Protein AF-A0A382YSS0-F1 (afdb_monomer_lite)

pLDDT: mean 91.23, std 11.37, range [51.41, 98.56]

Radius of gyration: 29.88 Å; chains: 1; bounding box: 58×19×89 Å

Sequence (105 aa):
MVSNNSDSDDDCYSNFHDCLGECDGSAVVDDCNVCDGGNADKDCAGTCFGSAVEDNCDVCDADASNDCVQDCAGAWGGSAVADNCNVCDSDSSNDCVQDCANEWG

Organism: NCBI:txid408172

Foldseek 3Di:
DPPDPPDPCNVAPVPDAAPVRHHVDDWHQDPLRDTVCPLVQAFPVRDRVDQWHQAPVRDTDNPPVPRFDAALVRDTVDQWHQAPVRDTDNDPVPHWDQDPVRDTD

Structure (mmCIF, N/CA/C/O backbone):
data_AF-A0A382YSS0-F1
#
_entry.id   AF-A0A382YSS0-F1
#
loop_
_atom_site.group_PDB
_atom_site.id
_atom_site.type_symbol
_atom_site.label_atom_id
_atom_site.label_alt_id
_atom_site.label_comp_id
_atom_site.label_asym_id
_atom_site.label_entity_id
_atom_site.label_seq_id
_atom_site.pdbx_PDB_ins_code
_atom_site.Cartn_x
_atom_site.Cartn_y
_atom_site.Cartn_z
_atom_site.occupancy
_atom_site.B_iso_or_equiv
_atom_site.auth_seq_id
_atom_site.auth_comp_id
_atom_site.auth_asym_id
_atom_site.auth_atom_id
_atom_site.pdbx_PDB_model_num
ATOM 1 N N . MET A 1 1 ? 22.570 -4.640 -42.252 1.00 55.66 1 MET A N 1
ATOM 2 C CA . MET A 1 1 ? 23.975 -4.272 -42.018 1.00 55.66 1 MET A CA 1
ATOM 3 C C . MET A 1 1 ? 24.357 -3.199 -43.007 1.00 55.66 1 MET A C 1
ATOM 5 O O . MET A 1 1 ? 24.688 -3.492 -44.155 1.00 55.66 1 MET A O 1
ATOM 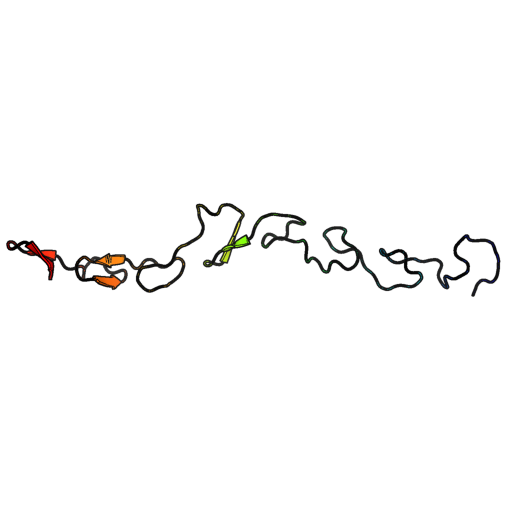9 N N . VAL A 1 2 ? 24.172 -1.950 -42.590 1.00 51.41 2 VAL A N 1
ATOM 10 C CA . VAL A 1 2 ? 24.696 -0.802 -43.321 1.00 51.41 2 VAL A CA 1
ATOM 11 C C . VAL A 1 2 ? 26.189 -0.801 -43.000 1.00 51.41 2 VAL A C 1
ATOM 13 O O . VAL A 1 2 ? 26.598 -0.407 -41.927 1.00 51.41 2 VAL A O 1
ATOM 16 N N . SER A 1 3 ? 27.001 -1.417 -43.862 1.00 56.00 3 SER A N 1
ATOM 17 C CA . SER A 1 3 ? 28.435 -1.603 -43.607 1.00 56.00 3 SER A CA 1
ATOM 18 C C . SER A 1 3 ? 29.227 -0.360 -44.019 1.00 56.00 3 SER A C 1
ATOM 20 O O . SER A 1 3 ? 30.091 -0.424 -44.905 1.00 56.00 3 SER A O 1
ATOM 22 N N . ASN A 1 4 ? 28.893 0.799 -43.471 1.00 57.94 4 ASN A N 1
ATOM 23 C CA . ASN A 1 4 ? 29.707 1.983 -43.668 1.00 57.94 4 ASN A CA 1
ATOM 24 C C . ASN A 1 4 ? 29.856 2.736 -42.355 1.00 57.94 4 ASN A C 1
ATOM 26 O O . ASN A 1 4 ? 28.860 3.074 -41.751 1.00 57.94 4 ASN A O 1
ATOM 30 N N . ASN A 1 5 ? 31.1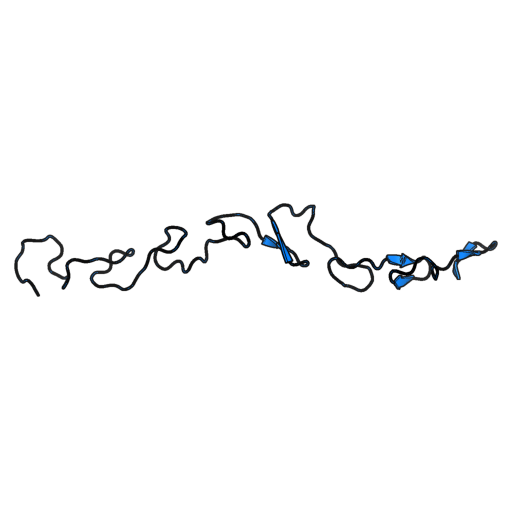08 3.079 -42.032 1.00 58.72 5 ASN A N 1
ATOM 31 C CA . ASN A 1 5 ? 31.549 4.002 -40.977 1.00 58.72 5 ASN A CA 1
ATOM 32 C C . ASN A 1 5 ? 30.963 5.414 -41.199 1.00 58.72 5 ASN A C 1
ATOM 34 O O . ASN A 1 5 ? 31.657 6.373 -41.537 1.00 58.72 5 ASN A O 1
ATOM 38 N N . SER A 1 6 ? 29.647 5.510 -41.201 1.00 61.28 6 SER A N 1
ATOM 39 C CA . SER A 1 6 ? 28.851 6.713 -41.417 1.00 61.28 6 SER A CA 1
ATOM 40 C C . SER A 1 6 ? 27.983 7.000 -40.202 1.00 61.28 6 SER A C 1
ATOM 42 O O . SER A 1 6 ? 27.525 8.135 -40.071 1.00 61.28 6 SER A O 1
ATOM 44 N N . ASP A 1 7 ? 27.830 6.036 -39.293 1.00 61.72 7 ASP A N 1
ATOM 45 C CA . ASP A 1 7 ? 27.406 6.291 -37.928 1.00 61.72 7 ASP A CA 1
ATOM 46 C C . ASP A 1 7 ? 28.419 5.718 -36.917 1.00 61.72 7 ASP A C 1
ATOM 48 O O . ASP A 1 7 ? 29.398 5.063 -37.269 1.00 61.72 7 ASP A O 1
ATOM 52 N N . SER A 1 8 ? 28.259 6.105 -35.655 1.00 65.44 8 SER A N 1
ATOM 53 C CA . SER A 1 8 ? 29.142 5.723 -34.548 1.00 65.44 8 SER A CA 1
ATOM 54 C C . SER A 1 8 ? 28.795 4.366 -33.916 1.00 65.44 8 SER A C 1
ATOM 56 O O . SER A 1 8 ? 29.346 4.036 -32.869 1.00 65.44 8 SER A O 1
ATOM 58 N N . ASP A 1 9 ? 27.862 3.635 -34.513 1.00 68.94 9 ASP A N 1
ATOM 59 C CA . ASP A 1 9 ? 27.096 2.504 -33.993 1.00 68.94 9 ASP A CA 1
ATOM 60 C C . ASP A 1 9 ? 26.865 1.445 -35.106 1.00 68.94 9 ASP A C 1
ATOM 62 O O . ASP A 1 9 ? 25.773 0.925 -35.322 1.00 68.94 9 ASP A O 1
ATOM 66 N N . ASP A 1 10 ? 27.940 1.117 -35.836 1.00 65.75 10 ASP A N 1
ATOM 67 C CA . ASP A 1 10 ? 27.957 0.177 -36.977 1.00 65.75 10 ASP A CA 1
ATOM 68 C C . ASP A 1 10 ? 27.481 -1.260 -36.621 1.00 65.75 10 ASP A C 1
ATOM 70 O O . ASP A 1 10 ? 27.238 -2.076 -37.520 1.00 65.75 10 ASP A O 1
ATOM 74 N N . ASP A 1 11 ? 27.349 -1.587 -35.329 1.00 70.44 11 ASP A N 1
ATOM 75 C CA . ASP A 1 11 ? 26.848 -2.877 -34.836 1.00 70.44 11 ASP A CA 1
ATOM 76 C C . ASP A 1 11 ? 25.313 -2.914 -34.716 1.00 70.44 11 ASP A C 1
ATOM 78 O O . ASP A 1 11 ? 24.753 -3.980 -34.433 1.00 70.44 1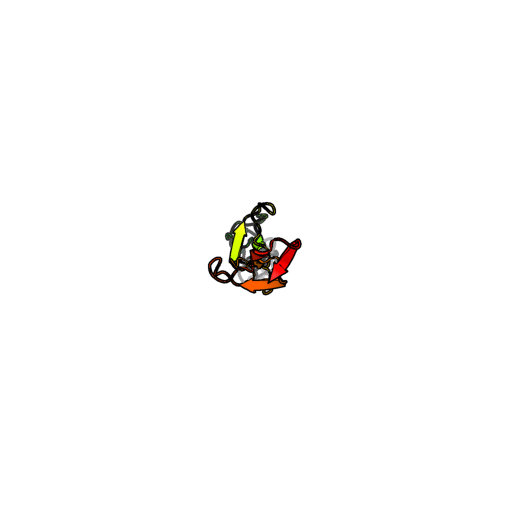1 ASP A O 1
ATOM 82 N N . CYS A 1 12 ? 24.629 -1.795 -34.994 1.00 78.88 12 CYS A N 1
ATOM 83 C CA . CYS A 1 12 ? 23.189 -1.682 -34.853 1.00 78.88 12 CYS A CA 1
ATOM 84 C C . CYS A 1 12 ? 22.406 -1.798 -36.158 1.00 78.88 12 CYS A C 1
ATOM 86 O O . CYS A 1 12 ? 22.645 -1.070 -37.120 1.00 78.88 12 CYS A O 1
ATOM 88 N N . TYR A 1 13 ? 21.447 -2.731 -36.249 1.00 77.81 13 TYR A N 1
ATOM 89 C CA . TYR A 1 13 ? 20.764 -2.968 -37.524 1.00 77.81 13 TYR A CA 1
ATOM 90 C C . TYR A 1 13 ? 19.789 -1.842 -37.872 1.00 77.81 13 TYR A C 1
ATOM 92 O O . TYR A 1 13 ? 19.681 -1.491 -39.054 1.00 77.81 13 TYR A O 1
ATOM 100 N N . SER A 1 14 ? 19.075 -1.295 -36.882 1.00 80.62 14 SER A N 1
ATOM 101 C CA . SER A 1 14 ? 18.128 -0.195 -37.096 1.00 80.62 14 SER A CA 1
ATOM 102 C C . SER A 1 14 ? 18.596 1.166 -36.575 1.00 80.62 14 SER A C 1
ATOM 104 O O . SER A 1 14 ? 17.820 2.120 -36.650 1.00 80.62 14 SER A O 1
ATOM 106 N N . ASN A 1 15 ? 19.819 1.269 -36.041 1.00 77.56 15 ASN A N 1
ATOM 107 C CA . ASN A 1 15 ? 20.361 2.454 -35.351 1.00 77.56 15 ASN A CA 1
ATOM 108 C C . ASN A 1 15 ? 19.471 2.931 -34.188 1.00 77.56 15 ASN A C 1
ATOM 110 O O . ASN A 1 15 ? 19.414 4.122 -33.869 1.00 77.56 15 ASN A O 1
ATOM 114 N N . PHE A 1 16 ? 18.712 2.006 -33.599 1.00 83.75 16 PHE A N 1
ATOM 115 C CA . PHE A 1 16 ? 17.850 2.261 -32.457 1.00 83.75 16 PHE A CA 1
ATOM 116 C C . PHE A 1 16 ? 18.420 1.517 -31.260 1.00 83.75 16 PHE A C 1
ATOM 118 O O . PHE A 1 16 ? 18.573 0.300 -31.299 1.00 83.75 16 PHE A O 1
ATOM 125 N N . HIS A 1 17 ? 18.695 2.260 -30.197 1.00 88.69 17 HIS A N 1
ATOM 126 C CA . HIS A 1 17 ? 18.994 1.685 -28.900 1.00 88.69 17 HIS A CA 1
ATOM 127 C C . HIS A 1 17 ? 17.750 1.738 -28.035 1.00 88.69 17 HIS A C 1
ATOM 129 O O . HIS A 1 17 ? 17.019 2.735 -28.047 1.00 88.69 17 HIS A O 1
ATOM 135 N N . ASP A 1 18 ? 17.544 0.686 -27.260 1.00 93.19 18 ASP A N 1
ATOM 136 C CA . ASP A 1 18 ? 16.579 0.715 -26.179 1.00 93.19 18 ASP A CA 1
ATOM 137 C C . ASP A 1 18 ? 17.054 1.621 -25.027 1.00 93.19 18 ASP A C 1
ATOM 139 O O . ASP A 1 18 ? 18.109 2.264 -25.085 1.00 93.19 18 ASP A O 1
ATOM 143 N N . CYS A 1 19 ? 16.260 1.716 -23.963 1.00 95.88 19 CYS A N 1
ATOM 144 C CA . CYS A 1 19 ? 16.596 2.608 -22.855 1.00 95.88 19 CYS A CA 1
ATOM 145 C C . CYS A 1 19 ? 17.768 2.131 -21.973 1.00 95.88 19 CYS A C 1
ATOM 147 O O . CYS A 1 19 ? 18.230 2.917 -21.142 1.00 95.88 19 CYS A O 1
ATOM 149 N N . LEU A 1 20 ? 18.270 0.900 -22.150 1.00 94.56 20 LEU A N 1
ATOM 150 C CA . LEU A 1 20 ? 19.505 0.410 -21.522 1.00 94.56 20 LEU A CA 1
ATOM 151 C C . LEU A 1 20 ? 20.739 0.712 -22.381 1.00 94.56 20 LEU A C 1
ATOM 153 O O . LEU A 1 20 ? 21.867 0.478 -21.943 1.00 94.56 20 LEU A O 1
ATOM 157 N N . GLY A 1 21 ? 20.544 1.266 -23.580 1.00 90.50 21 GLY A N 1
ATOM 158 C CA . GLY A 1 21 ? 21.615 1.436 -24.549 1.00 90.50 21 GLY A CA 1
ATOM 159 C C . GLY A 1 21 ? 21.969 0.128 -25.251 1.00 90.50 21 GLY A C 1
ATOM 160 O O . GLY A 1 21 ? 23.072 0.024 -25.784 1.00 90.50 21 GLY A O 1
ATOM 161 N N . GLU A 1 22 ? 21.076 -0.867 -25.251 1.00 90.38 22 GLU A N 1
ATOM 162 C CA . GLU A 1 22 ? 21.238 -2.074 -26.056 1.00 90.38 22 GLU A CA 1
ATOM 163 C C . GLU A 1 22 ? 20.654 -1.825 -27.448 1.00 90.38 22 GLU A C 1
ATOM 165 O O . GLU A 1 22 ? 19.488 -1.450 -27.610 1.00 90.38 22 GLU A O 1
ATOM 170 N N . CYS A 1 23 ? 21.483 -1.995 -28.476 1.00 89.38 23 CYS A N 1
ATOM 171 C CA . CYS A 1 23 ? 21.012 -1.870 -29.846 1.00 89.38 23 CYS A CA 1
ATOM 172 C C . CYS A 1 23 ? 19.950 -2.936 -30.156 1.00 89.38 23 CYS A C 1
ATOM 174 O O . CYS A 1 23 ? 20.134 -4.112 -29.837 1.00 89.38 23 CYS A 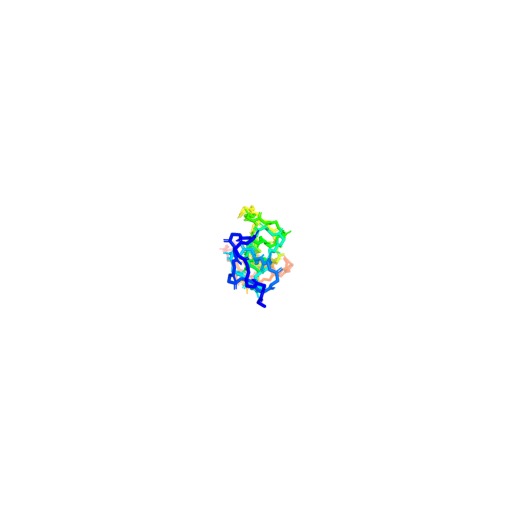O 1
ATOM 176 N N . ASP A 1 24 ? 18.874 -2.516 -30.834 1.00 85.56 24 ASP A N 1
ATOM 177 C CA . ASP A 1 24 ? 17.744 -3.362 -31.227 1.00 85.56 24 ASP A CA 1
ATOM 178 C C . ASP A 1 24 ? 17.147 -4.125 -30.022 1.00 85.56 24 ASP A C 1
ATOM 180 O O . ASP A 1 24 ? 16.475 -5.150 -30.183 1.00 85.56 24 ASP A O 1
ATOM 184 N N . GLY A 1 25 ? 17.405 -3.629 -28.807 1.00 90.25 25 GLY A N 1
ATOM 185 C CA . GLY A 1 25 ? 16.920 -4.187 -27.560 1.00 90.25 25 GLY A CA 1
ATOM 186 C C . GLY A 1 25 ? 15.433 -3.913 -27.354 1.00 90.25 25 GLY A C 1
ATOM 187 O O . GLY A 1 25 ? 14.796 -3.133 -28.071 1.00 90.25 25 GLY A O 1
ATOM 188 N N . SER A 1 26 ? 14.847 -4.608 -26.384 1.00 93.75 26 SER A N 1
ATOM 189 C CA . SER A 1 26 ? 13.417 -4.508 -26.084 1.00 93.75 26 SER A CA 1
ATOM 190 C C . SER A 1 26 ? 13.114 -3.693 -24.835 1.00 93.75 26 SER A C 1
ATOM 192 O O . SER A 1 26 ? 11.942 -3.636 -24.457 1.00 93.75 26 SER A O 1
ATOM 194 N N . ALA A 1 27 ? 14.127 -3.112 -24.182 1.00 97.19 27 ALA A N 1
ATOM 195 C CA . ALA A 1 27 ? 13.917 -2.435 -22.917 1.00 97.19 27 ALA A CA 1
ATOM 196 C C . ALA A 1 27 ? 13.043 -1.189 -23.090 1.00 97.19 27 ALA A C 1
ATOM 198 O O . ALA A 1 27 ? 13.250 -0.368 -23.992 1.00 97.19 27 ALA A O 1
ATOM 199 N N . VAL A 1 28 ? 12.050 -1.033 -22.218 1.00 96.75 28 VAL A N 1
ATOM 200 C CA . VAL A 1 28 ? 11.101 0.086 -22.289 1.00 96.75 28 VAL A CA 1
ATOM 201 C C . VAL A 1 28 ? 11.134 0.924 -21.026 1.00 96.75 28 VAL A C 1
ATOM 203 O O . VAL A 1 28 ? 11.238 0.417 -19.914 1.00 96.75 28 VAL A O 1
ATOM 206 N N . VAL A 1 29 ? 11.029 2.237 -21.212 1.00 97.69 29 VAL A N 1
ATOM 207 C CA . VAL A 1 29 ? 10.855 3.178 -20.108 1.00 97.69 29 VAL A CA 1
ATOM 208 C C . VAL A 1 29 ? 9.437 3.021 -19.565 1.00 97.69 29 VAL A C 1
ATOM 210 O O . VAL A 1 29 ? 8.476 3.099 -20.333 1.00 97.69 29 VAL A O 1
ATOM 213 N N . ASP A 1 30 ? 9.312 2.788 -18.261 1.00 98.00 30 ASP A N 1
ATOM 214 C CA . ASP A 1 30 ? 8.024 2.717 -17.575 1.00 98.00 30 ASP A CA 1
ATOM 215 C C . ASP A 1 30 ? 7.482 4.107 -17.184 1.00 98.00 30 ASP A C 1
ATOM 217 O O . ASP A 1 30 ? 8.065 5.146 -17.509 1.00 98.00 30 ASP A O 1
ATOM 221 N N . ASP A 1 31 ? 6.355 4.153 -16.467 1.00 98.31 31 ASP A N 1
ATOM 222 C CA . ASP A 1 31 ? 5.719 5.427 -16.102 1.00 98.31 31 ASP A CA 1
ATOM 223 C C . ASP A 1 31 ? 6.546 6.236 -15.083 1.00 98.31 31 ASP A C 1
ATOM 225 O O . ASP A 1 31 ? 6.311 7.433 -14.901 1.00 98.31 31 ASP A O 1
ATOM 229 N N . CYS A 1 32 ? 7.519 5.597 -14.427 1.00 98.19 32 CYS A N 1
ATOM 230 C CA . CYS A 1 32 ? 8.445 6.203 -13.475 1.00 98.19 32 CYS A CA 1
ATOM 231 C C . CYS A 1 32 ? 9.762 6.637 -14.114 1.00 98.19 32 CYS A C 1
ATOM 233 O O . CYS A 1 32 ? 10.680 7.071 -13.415 1.00 98.19 32 CYS A O 1
ATOM 235 N N . ASN A 1 33 ? 9.831 6.605 -15.445 1.00 97.94 33 ASN A N 1
ATOM 236 C CA . ASN A 1 33 ? 11.034 6.866 -16.221 1.00 97.94 33 ASN A CA 1
ATOM 237 C C . ASN A 1 33 ? 12.174 5.882 -15.915 1.00 97.94 33 ASN A C 1
ATOM 239 O O . ASN A 1 33 ? 13.346 6.220 -16.100 1.00 97.94 33 ASN A O 1
ATOM 243 N N . VAL A 1 34 ? 11.840 4.673 -15.459 1.00 98.12 34 VAL A N 1
ATOM 244 C CA . VAL A 1 34 ? 12.803 3.609 -15.187 1.00 98.12 34 VAL A CA 1
ATOM 245 C C . VAL A 1 34 ? 12.779 2.623 -16.343 1.00 98.12 34 VAL A C 1
ATOM 247 O O . VAL A 1 34 ? 11.736 2.112 -16.748 1.00 98.12 34 VAL A O 1
ATOM 250 N N . CYS A 1 35 ? 13.954 2.383 -16.912 1.00 98.19 35 CYS A N 1
ATOM 251 C CA . CYS A 1 35 ? 14.111 1.426 -17.991 1.00 98.19 35 CYS A CA 1
ATOM 252 C C . CYS A 1 35 ? 13.955 -0.006 -17.465 1.00 98.19 35 CYS A C 1
ATOM 254 O O . CYS A 1 35 ? 14.632 -0.370 -16.505 1.00 98.19 35 CYS A O 1
ATOM 256 N N . ASP A 1 36 ? 13.052 -0.786 -18.067 1.00 97.06 36 ASP A N 1
ATOM 257 C CA . ASP A 1 36 ? 12.663 -2.133 -17.623 1.00 97.06 36 ASP A CA 1
ATOM 258 C C . ASP A 1 36 ? 12.253 -2.216 -16.139 1.00 97.06 36 ASP A C 1
ATOM 260 O O . ASP A 1 36 ? 12.308 -3.275 -15.513 1.00 97.06 36 ASP A O 1
ATOM 264 N N . GLY A 1 37 ? 11.784 -1.097 -15.573 1.00 97.06 37 GLY A N 1
ATOM 265 C CA . GLY A 1 37 ? 11.357 -1.007 -14.173 1.00 97.06 37 GLY A CA 1
ATOM 266 C C . GLY A 1 37 ? 10.005 -1.662 -13.892 1.00 97.06 37 GLY A C 1
ATOM 267 O O . GLY A 1 37 ? 9.710 -2.035 -12.758 1.00 97.06 37 GLY A O 1
ATOM 268 N N . GLY A 1 38 ? 9.166 -1.844 -14.917 1.00 97.31 38 GLY A N 1
ATOM 269 C CA . GLY A 1 38 ? 7.871 -2.511 -14.776 1.00 97.31 38 GLY A CA 1
ATOM 270 C C . GLY A 1 38 ? 6.920 -1.830 -13.783 1.00 97.31 38 GLY A C 1
ATOM 271 O O . GLY A 1 38 ? 6.075 -2.513 -13.205 1.00 97.31 38 GLY A O 1
ATOM 272 N N . ASN A 1 39 ? 7.044 -0.513 -13.577 1.00 97.38 39 ASN A N 1
ATOM 273 C CA . ASN A 1 39 ? 6.323 0.267 -12.568 1.00 97.38 39 ASN A CA 1
ATOM 274 C C . ASN A 1 39 ? 6.577 -0.191 -11.116 1.00 97.38 39 ASN A C 1
ATOM 276 O O . ASN A 1 39 ? 5.773 0.123 -10.237 1.00 97.38 39 ASN A O 1
ATOM 280 N N . ALA A 1 40 ? 7.673 -0.909 -10.844 1.00 97.44 40 ALA A N 1
ATOM 281 C CA . ALA A 1 40 ? 8.016 -1.380 -9.499 1.00 97.44 40 ALA A CA 1
ATOM 282 C C . ALA A 1 40 ? 8.283 -0.235 -8.506 1.00 97.44 40 ALA A C 1
ATOM 284 O O . ALA A 1 40 ? 8.146 -0.424 -7.301 1.00 97.44 40 ALA A O 1
ATOM 285 N N . ASP A 1 41 ? 8.633 0.949 -9.011 1.00 98.19 41 ASP A N 1
ATOM 286 C CA . ASP A 1 41 ? 8.877 2.146 -8.208 1.00 98.19 41 ASP A CA 1
ATOM 287 C C . ASP A 1 41 ? 7.599 2.917 -7.847 1.00 98.19 41 ASP A C 1
ATOM 289 O O . ASP A 1 41 ? 7.681 3.955 -7.191 1.00 98.19 41 ASP A O 1
ATOM 293 N N . LYS A 1 42 ? 6.410 2.466 -8.265 1.00 98.50 42 LYS A N 1
ATOM 294 C CA . LYS A 1 42 ? 5.153 3.082 -7.825 1.00 98.50 42 LYS A CA 1
ATOM 295 C C . LYS A 1 42 ? 4.794 2.630 -6.417 1.00 98.50 42 LYS A C 1
ATOM 297 O O . LYS A 1 42 ? 4.805 1.440 -6.117 1.00 98.50 42 LYS A O 1
ATOM 302 N N . ASP A 1 43 ? 4.400 3.588 -5.590 1.00 98.38 43 ASP A N 1
ATOM 303 C CA . ASP A 1 43 ? 3.730 3.304 -4.328 1.00 98.38 43 ASP A CA 1
ATOM 304 C C . ASP A 1 43 ? 2.282 2.825 -4.557 1.00 98.38 43 ASP A C 1
ATOM 306 O O . ASP A 1 43 ? 1.788 2.802 -5.692 1.00 98.38 43 ASP A O 1
ATOM 310 N N . CYS A 1 44 ? 1.573 2.439 -3.491 1.00 98.00 44 CYS A N 1
ATOM 311 C CA . CYS A 1 44 ? 0.194 1.950 -3.620 1.00 98.00 44 CYS A CA 1
ATOM 312 C C . CYS A 1 44 ? -0.776 3.011 -4.191 1.00 98.00 44 CYS A C 1
ATOM 314 O O . CYS A 1 44 ? -1.842 2.664 -4.700 1.00 98.00 44 CYS A O 1
ATOM 316 N N . ALA A 1 45 ? -0.410 4.302 -4.153 1.00 97.69 45 ALA A N 1
ATOM 317 C CA . ALA A 1 45 ? -1.200 5.410 -4.687 1.00 97.69 45 ALA A CA 1
ATOM 318 C C . ALA A 1 45 ? -0.875 5.673 -6.168 1.00 97.69 45 ALA A C 1
ATOM 320 O O . ALA A 1 45 ? -1.435 6.583 -6.786 1.00 97.69 45 ALA A O 1
ATOM 321 N N . GLY A 1 46 ? 0.033 4.886 -6.754 1.00 97.75 46 GLY A N 1
ATOM 322 C CA . GLY A 1 46 ? 0.506 5.031 -8.125 1.00 97.75 46 GLY A CA 1
ATOM 323 C C . GLY A 1 46 ? 1.549 6.134 -8.303 1.00 97.75 46 GLY A C 1
ATOM 324 O O . GLY A 1 46 ? 1.872 6.477 -9.443 1.00 97.75 46 GLY A O 1
ATOM 325 N N . THR A 1 47 ? 2.076 6.694 -7.212 1.00 98.31 47 THR A N 1
ATOM 326 C CA . THR A 1 47 ? 3.105 7.734 -7.246 1.00 98.31 47 THR A CA 1
ATOM 327 C C . THR A 1 47 ? 4.478 7.091 -7.365 1.00 98.31 47 THR A C 1
ATOM 329 O O . THR A 1 47 ? 4.904 6.323 -6.506 1.00 98.31 47 THR A O 1
ATOM 332 N N . CYS A 1 48 ? 5.196 7.427 -8.433 1.00 98.56 48 CYS A N 1
ATOM 333 C CA . CYS A 1 48 ? 6.574 6.993 -8.624 1.00 98.56 48 CYS A CA 1
ATOM 334 C C . CYS A 1 48 ? 7.483 7.512 -7.510 1.00 98.56 48 CYS A C 1
ATOM 336 O O . CYS A 1 48 ? 7.485 8.711 -7.218 1.00 98.56 48 CYS A O 1
ATOM 338 N N . PHE A 1 49 ? 8.264 6.609 -6.921 1.00 97.56 49 PHE A N 1
ATOM 339 C CA . PHE A 1 49 ? 9.126 6.841 -5.763 1.00 97.56 49 PHE A CA 1
ATOM 340 C C . PHE A 1 49 ? 8.379 7.449 -4.565 1.00 97.56 49 PHE A C 1
ATOM 342 O O . PHE A 1 49 ? 8.965 8.181 -3.763 1.00 97.56 49 PHE A O 1
ATOM 349 N N . GLY A 1 50 ? 7.072 7.195 -4.475 1.00 98.00 50 GLY A N 1
ATOM 350 C CA . GLY A 1 50 ? 6.247 7.614 -3.356 1.00 98.00 50 GLY A CA 1
ATOM 351 C C . GLY A 1 50 ? 6.487 6.759 -2.112 1.00 98.00 50 GLY A C 1
ATOM 352 O O . GLY A 1 50 ? 7.188 5.747 -2.145 1.00 98.00 50 GLY A O 1
ATOM 353 N N . SER A 1 51 ? 5.933 7.202 -0.987 1.00 98.06 51 SER A N 1
ATOM 354 C CA . SER A 1 51 ? 6.091 6.535 0.309 1.00 98.06 51 SER A CA 1
ATOM 355 C C . SER A 1 51 ? 4.807 5.891 0.819 1.00 98.06 51 SER A C 1
ATOM 357 O O . SER A 1 51 ? 4.809 5.421 1.954 1.00 98.06 51 SER A O 1
ATOM 359 N N . ALA A 1 52 ? 3.714 5.929 0.049 1.00 98.44 52 ALA A N 1
ATOM 360 C CA . ALA A 1 52 ? 2.456 5.352 0.494 1.00 98.44 52 ALA A CA 1
ATOM 361 C C . ALA A 1 52 ? 2.548 3.821 0.548 1.00 98.44 52 ALA A C 1
ATOM 363 O O . ALA A 1 52 ? 3.067 3.175 -0.367 1.00 98.44 52 ALA A O 1
ATOM 364 N N . VAL A 1 53 ? 2.031 3.234 1.618 1.00 97.75 53 VAL A N 1
ATOM 365 C CA . VAL A 1 53 ? 1.949 1.786 1.802 1.00 97.75 53 VAL A CA 1
ATOM 366 C C . VAL A 1 53 ? 0.503 1.446 2.131 1.00 97.75 53 VAL A C 1
ATOM 368 O O . VAL A 1 53 ? -0.173 2.197 2.822 1.00 97.75 53 VAL A O 1
ATOM 371 N N . GLU A 1 54 ? 0.016 0.343 1.574 1.00 97.75 54 GLU A N 1
ATOM 372 C CA . GLU A 1 54 ? -1.316 -0.166 1.886 1.00 97.75 54 GLU A CA 1
ATOM 373 C C . GLU A 1 54 ? -1.297 -0.773 3.295 1.00 97.75 54 GLU A C 1
ATOM 375 O O . GLU A 1 54 ? -0.477 -1.654 3.581 1.00 97.75 54 GLU A O 1
ATOM 380 N N . ASP A 1 55 ? -2.150 -0.264 4.184 1.00 97.44 55 ASP A N 1
ATOM 381 C CA . ASP A 1 55 ? -2.326 -0.798 5.532 1.00 97.44 55 ASP A CA 1
ATOM 382 C C . ASP A 1 55 ? -3.182 -2.084 5.528 1.00 97.44 55 ASP A C 1
ATOM 384 O O . ASP A 1 55 ? -3.636 -2.567 4.490 1.00 97.44 55 ASP A O 1
ATOM 388 N N . ASN A 1 56 ? -3.418 -2.682 6.702 1.00 97.75 56 ASN A N 1
ATOM 389 C CA . ASN A 1 56 ? -4.215 -3.917 6.794 1.00 97.75 56 ASN A CA 1
ATOM 390 C C . ASN A 1 56 ? -5.729 -3.710 6.575 1.00 97.75 56 ASN A C 1
ATOM 392 O O . ASN A 1 56 ? -6.497 -4.668 6.709 1.00 97.75 56 ASN A O 1
ATOM 396 N N . CYS A 1 57 ? -6.158 -2.483 6.285 1.00 96.88 57 CYS A N 1
ATOM 397 C CA . CYS A 1 57 ? -7.527 -2.101 5.958 1.00 96.88 57 CYS A CA 1
ATOM 398 C C . CYS A 1 57 ? -7.648 -1.524 4.545 1.00 96.88 57 CYS A C 1
ATOM 400 O O . CYS A 1 57 ? -8.625 -0.829 4.250 1.00 96.88 57 CYS A O 1
ATOM 402 N N . ASP A 1 58 ? -6.682 -1.843 3.682 1.00 96.44 58 ASP A N 1
ATOM 403 C CA . ASP A 1 58 ? -6.630 -1.447 2.277 1.00 96.44 58 ASP A CA 1
ATOM 404 C C . ASP A 1 58 ? -6.584 0.087 2.088 1.00 96.44 58 ASP A C 1
ATOM 406 O O . ASP A 1 58 ? -6.960 0.625 1.037 1.00 96.44 58 ASP A O 1
ATOM 410 N N . VAL A 1 59 ? -6.140 0.827 3.113 1.00 97.38 59 VAL A N 1
ATOM 411 C CA . VAL A 1 59 ? -5.903 2.268 3.026 1.00 97.38 59 VAL A CA 1
ATOM 412 C C . VAL A 1 59 ? -4.475 2.488 2.568 1.00 97.38 59 VAL A C 1
ATOM 414 O O . VAL A 1 59 ? -3.513 2.091 3.215 1.00 97.38 59 VAL A O 1
ATOM 417 N N . CYS A 1 60 ? -4.345 3.138 1.420 1.00 98.12 60 CYS A N 1
ATOM 418 C CA . CYS A 1 60 ? -3.060 3.498 0.861 1.00 98.12 60 CYS A CA 1
ATOM 419 C C . CYS A 1 60 ? -2.698 4.945 1.206 1.00 98.12 60 CYS A C 1
ATOM 421 O O . CYS A 1 60 ? -3.147 5.883 0.534 1.00 98.12 60 CYS A O 1
ATOM 423 N N . ASP A 1 61 ? -1.849 5.131 2.212 1.00 98.00 61 ASP A N 1
ATOM 424 C CA . ASP A 1 61 ? -1.231 6.419 2.509 1.00 98.00 61 ASP A CA 1
ATOM 425 C C . ASP A 1 61 ? 0.122 6.252 3.233 1.00 98.00 61 ASP A C 1
ATOM 427 O O . ASP A 1 61 ? 0.709 5.174 3.238 1.00 98.00 61 ASP A O 1
ATOM 431 N N . ALA A 1 62 ? 0.705 7.351 3.714 1.00 98.06 62 ALA A N 1
ATOM 432 C CA . ALA A 1 62 ? 2.014 7.357 4.376 1.00 98.06 62 ALA A CA 1
ATOM 433 C C . ALA A 1 62 ? 1.930 7.697 5.879 1.00 98.06 62 ALA A C 1
ATOM 435 O O . ALA A 1 62 ? 2.965 7.872 6.531 1.00 98.06 62 ALA A O 1
ATOM 436 N N . ASP A 1 63 ? 0.724 7.869 6.418 1.00 97.69 63 ASP A N 1
ATOM 437 C CA . ASP A 1 63 ? 0.455 8.268 7.793 1.00 97.69 63 ASP A CA 1
ATOM 438 C C . ASP A 1 63 ? 0.197 7.049 8.682 1.00 97.69 63 ASP A C 1
ATOM 440 O O . ASP A 1 63 ? -0.926 6.762 9.067 1.00 97.69 63 ASP A O 1
ATOM 444 N N . ALA A 1 64 ? 1.276 6.425 9.155 1.00 96.25 64 ALA A N 1
ATOM 445 C CA . ALA A 1 64 ? 1.197 5.281 10.068 1.00 96.25 64 ALA A CA 1
ATOM 446 C C . ALA A 1 64 ? 0.430 5.540 11.390 1.00 96.25 64 ALA A C 1
ATOM 448 O O . ALA A 1 64 ? 0.268 4.632 12.206 1.00 96.25 64 ALA A O 1
ATOM 449 N N . SER A 1 65 ? 0.020 6.784 11.678 1.00 96.75 65 SER A N 1
ATOM 450 C CA . SER A 1 65 ? -0.824 7.096 12.834 1.00 96.75 65 SER A CA 1
ATOM 451 C C . SER A 1 65 ? -2.312 6.819 12.604 1.00 96.75 65 SER A C 1
ATOM 453 O O . SER A 1 65 ? -3.057 6.758 13.588 1.00 96.75 65 SER A O 1
ATOM 455 N N . ASN A 1 66 ? -2.739 6.656 11.348 1.00 95.31 66 ASN A N 1
ATOM 456 C CA . ASN A 1 66 ? -4.107 6.296 10.986 1.00 95.31 66 ASN A CA 1
ATOM 457 C C . ASN A 1 66 ? -4.265 4.811 10.602 1.00 95.31 66 ASN A C 1
ATOM 459 O O . ASN A 1 66 ? -5.412 4.377 10.475 1.00 95.31 66 ASN A O 1
ATOM 463 N N . ASP A 1 67 ? -3.153 4.066 10.491 1.00 97.38 67 ASP A N 1
ATOM 464 C CA . ASP A 1 67 ? -3.141 2.630 10.216 1.00 97.38 67 ASP A CA 1
ATOM 465 C C . ASP A 1 67 ? -4.131 1.912 11.126 1.00 97.38 67 ASP A C 1
ATOM 467 O O . ASP A 1 67 ? -4.101 2.029 12.364 1.00 97.38 67 ASP A O 1
ATOM 471 N N . CYS A 1 68 ? -5.021 1.141 10.515 1.00 96.62 68 CYS A N 1
ATOM 472 C CA . CYS A 1 68 ? -6.006 0.427 11.293 1.00 96.62 68 CYS A CA 1
ATOM 473 C C . CYS A 1 68 ? -5.354 -0.647 12.179 1.00 96.62 68 CYS A C 1
ATOM 475 O O . CYS A 1 68 ? -4.328 -1.248 11.856 1.00 96.62 68 CYS A O 1
ATOM 477 N N . VAL A 1 69 ? -5.994 -0.933 13.311 1.00 97.06 69 VAL A N 1
ATOM 478 C CA . VAL A 1 69 ? -5.571 -1.984 14.244 1.00 97.06 69 VAL A CA 1
ATOM 479 C C . VAL A 1 69 ? -6.586 -3.117 14.275 1.00 97.06 69 VAL A C 1
ATOM 481 O O . VAL A 1 69 ? -7.719 -2.971 13.812 1.00 97.06 69 VAL A O 1
ATOM 484 N N . GLN A 1 70 ? -6.177 -4.260 14.818 1.00 97.81 70 GLN A N 1
ATOM 485 C CA . GLN A 1 70 ? -7.101 -5.353 15.088 1.00 97.81 70 GLN A CA 1
ATOM 486 C C . GLN A 1 70 ? -8.036 -4.994 16.245 1.00 97.81 70 GLN A C 1
ATOM 488 O O . GLN A 1 70 ? -7.599 -4.467 17.271 1.00 97.81 70 GLN A O 1
ATOM 493 N N . ASP A 1 71 ? -9.311 -5.327 16.088 1.00 97.44 71 ASP A N 1
ATOM 494 C CA . ASP A 1 71 ? -10.278 -5.332 17.177 1.00 97.44 71 ASP A CA 1
ATOM 495 C C . ASP A 1 71 ? -10.045 -6.521 18.130 1.00 97.44 71 ASP A C 1
ATOM 497 O O . ASP A 1 71 ? -9.133 -7.336 17.934 1.00 97.44 71 ASP A O 1
ATOM 501 N N . CYS A 1 72 ? -10.860 -6.655 19.181 1.00 97.38 72 CYS A N 1
ATOM 502 C CA . CYS A 1 72 ? -10.678 -7.752 20.139 1.00 97.38 72 CYS A CA 1
ATOM 503 C C . CYS A 1 72 ? -10.882 -9.157 19.528 1.00 97.38 72 CYS A C 1
ATOM 505 O O . CYS A 1 72 ? -10.470 -10.147 20.138 1.00 97.38 72 CYS A O 1
ATOM 507 N N . ALA A 1 73 ? -11.501 -9.258 18.345 1.00 97.00 73 ALA A N 1
ATOM 508 C CA . ALA A 1 73 ? -11.747 -10.505 17.623 1.00 97.00 73 ALA A CA 1
ATOM 509 C C . ALA A 1 73 ? -10.630 -10.805 16.609 1.00 97.00 73 ALA A C 1
ATOM 511 O O . ALA A 1 73 ? -10.651 -11.851 15.953 1.00 97.00 73 ALA A O 1
ATOM 512 N N . GLY A 1 74 ? -9.639 -9.916 16.487 1.00 96.88 74 GLY A N 1
ATOM 513 C CA . GLY A 1 74 ? -8.541 -10.029 15.535 1.00 96.88 74 GLY A CA 1
ATOM 514 C C . GLY A 1 74 ? -8.870 -9.489 14.141 1.00 96.88 74 GLY A C 1
ATOM 515 O O . GLY A 1 74 ? -8.075 -9.696 13.221 1.00 96.88 74 GLY A O 1
ATOM 516 N N . ALA A 1 75 ? -10.008 -8.817 13.953 1.00 97.25 75 ALA A N 1
ATOM 517 C CA . ALA A 1 75 ? -10.372 -8.221 12.674 1.00 97.25 75 ALA A CA 1
ATOM 518 C C . ALA A 1 75 ? -9.725 -6.835 12.526 1.00 97.25 75 ALA A C 1
ATOM 520 O O . ALA A 1 75 ? -9.950 -5.945 13.346 1.00 97.25 75 ALA A O 1
ATOM 521 N N . TRP A 1 76 ? -8.920 -6.645 11.477 1.00 97.75 76 TRP A N 1
ATOM 522 C CA . TRP A 1 76 ? -8.355 -5.339 11.123 1.00 97.75 76 TRP A CA 1
ATOM 523 C C . TRP A 1 76 ? -9.470 -4.344 10.794 1.00 97.75 76 TRP A C 1
ATOM 525 O O . TRP A 1 76 ? -10.373 -4.661 10.020 1.00 97.75 76 TRP A O 1
ATOM 535 N N . GLY A 1 77 ? -9.446 -3.172 11.437 1.00 96.19 77 GLY A N 1
ATOM 536 C CA . GLY A 1 77 ? -10.479 -2.143 11.268 1.00 96.19 77 GLY A CA 1
ATOM 537 C C . GLY A 1 77 ? -11.857 -2.540 11.809 1.00 96.19 77 GLY A C 1
ATOM 538 O O . GLY A 1 77 ? -12.847 -1.865 11.524 1.00 96.19 77 GLY A O 1
ATOM 539 N N . GLY A 1 78 ? -11.937 -3.637 12.567 1.00 96.69 78 GLY A N 1
ATOM 540 C CA . GLY A 1 78 ? -13.167 -4.091 13.199 1.00 96.69 78 GLY A CA 1
ATOM 541 C C . GLY A 1 78 ? -13.614 -3.178 14.343 1.00 96.69 78 GLY A C 1
ATOM 542 O O . GLY A 1 78 ? -12.854 -2.356 14.858 1.00 96.69 78 GLY A O 1
ATOM 543 N N . SER A 1 79 ? -14.879 -3.312 14.741 1.00 96.50 79 SER A N 1
ATOM 544 C CA . SER A 1 79 ? -15.494 -2.484 15.787 1.00 96.50 79 SER A CA 1
ATOM 545 C C . SER A 1 79 ? -15.721 -3.224 17.107 1.00 96.50 79 SER A C 1
ATOM 547 O O . SER A 1 79 ? -16.374 -2.666 17.987 1.00 96.50 79 SER A O 1
ATOM 549 N N . ALA A 1 80 ? -15.270 -4.477 17.239 1.00 97.31 80 ALA A N 1
ATOM 550 C CA . ALA A 1 80 ? -15.502 -5.255 18.450 1.00 97.31 80 ALA A CA 1
ATOM 551 C C . ALA A 1 80 ? -14.633 -4.754 19.617 1.00 97.31 80 ALA A C 1
ATOM 553 O O . ALA A 1 80 ? -13.434 -4.499 19.470 1.00 97.31 80 ALA A O 1
ATOM 554 N N . VAL A 1 81 ? -15.230 -4.651 20.800 1.00 96.00 81 VAL A N 1
ATOM 555 C CA . VAL A 1 81 ? -14.557 -4.243 22.036 1.00 96.00 81 VAL A CA 1
ATOM 556 C C . VAL A 1 81 ? -14.767 -5.332 23.082 1.00 96.00 81 VAL A C 1
ATOM 558 O O . VAL A 1 81 ? -15.840 -5.917 23.174 1.00 96.00 81 VAL A O 1
ATOM 561 N N . ALA A 1 82 ? -13.718 -5.642 23.845 1.00 96.25 82 ALA A N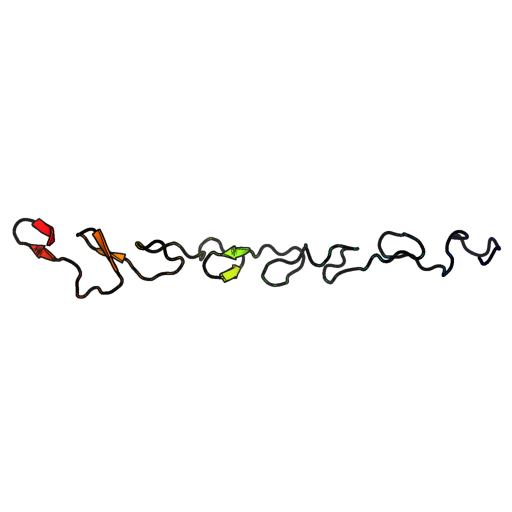 1
ATOM 562 C CA . ALA A 1 82 ? -13.839 -6.583 24.947 1.00 96.25 82 ALA A CA 1
ATOM 563 C C . ALA A 1 82 ? -14.527 -5.897 26.133 1.00 96.25 82 ALA A C 1
ATOM 565 O O . ALA A 1 82 ? -14.051 -4.856 26.598 1.00 96.25 82 ALA A O 1
ATOM 566 N N . ASP A 1 83 ? -15.611 -6.485 26.629 1.00 94.94 83 ASP A N 1
ATOM 567 C CA . ASP A 1 83 ? -16.269 -6.043 27.855 1.00 94.94 83 ASP A CA 1
ATOM 568 C C . ASP A 1 83 ? -15.477 -6.471 29.111 1.00 94.94 83 ASP A C 1
ATOM 570 O O . ASP A 1 83 ? -14.439 -7.142 29.044 1.00 94.94 83 ASP A O 1
ATOM 574 N N . ASN A 1 84 ? -15.964 -6.102 30.300 1.00 94.88 84 ASN A N 1
ATOM 575 C CA . ASN A 1 84 ? -15.291 -6.448 31.561 1.00 94.88 84 ASN A CA 1
ATOM 576 C C . ASN A 1 84 ? -15.353 -7.947 31.912 1.00 94.88 84 ASN A C 1
ATOM 578 O O . ASN A 1 84 ? -14.688 -8.387 32.854 1.00 94.88 84 ASN A O 1
ATOM 582 N N . CYS A 1 85 ? -16.109 -8.732 31.147 1.00 94.44 85 CYS A N 1
ATOM 583 C CA . CYS A 1 85 ? -16.204 -10.182 31.241 1.00 94.44 85 CYS A CA 1
ATOM 584 C C . CYS A 1 85 ? -15.382 -10.893 30.160 1.00 94.44 85 CYS A C 1
ATOM 586 O O . CYS A 1 85 ? -15.359 -12.126 30.117 1.00 94.44 85 CYS A O 1
ATOM 588 N N . ASN A 1 86 ? -14.606 -10.139 29.375 1.00 92.56 86 ASN A N 1
ATOM 589 C CA . ASN A 1 86 ? -13.788 -10.609 28.258 1.00 92.56 86 ASN A CA 1
ATOM 590 C C . ASN A 1 86 ? -14.612 -11.213 27.111 1.00 92.56 86 ASN A C 1
ATOM 592 O O . ASN A 1 86 ? -14.085 -12.012 26.329 1.00 92.56 86 ASN A O 1
ATOM 596 N N . VAL A 1 87 ? -15.890 -10.852 27.004 1.00 95.56 87 VAL A N 1
ATOM 597 C CA . VAL A 1 87 ? -16.674 -11.109 25.799 1.00 95.56 87 VAL A CA 1
ATOM 598 C C . VAL A 1 87 ? -16.287 -10.047 24.784 1.00 95.56 87 VAL A C 1
ATOM 600 O O . VAL A 1 87 ? -16.250 -8.861 25.087 1.00 95.56 87 VAL A O 1
ATOM 603 N N . CYS A 1 88 ? -15.920 -10.498 23.591 1.00 97.44 88 CYS A N 1
ATOM 604 C CA . CYS A 1 88 ? -15.520 -9.631 22.503 1.00 97.44 88 CYS A CA 1
ATOM 605 C C . CYS A 1 88 ? -16.626 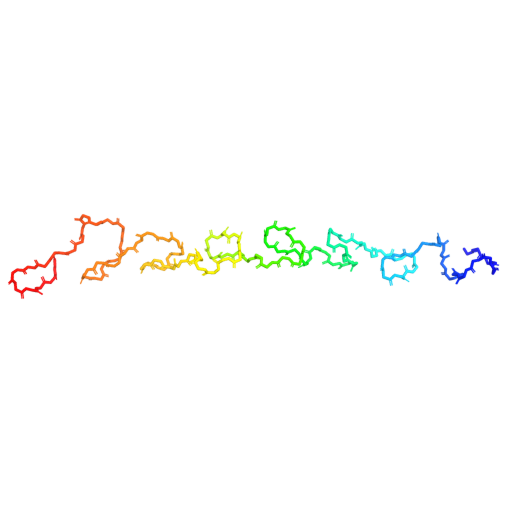-9.581 21.454 1.00 97.44 88 CYS A C 1
ATOM 607 O O . CYS A 1 88 ? -16.792 -10.536 20.687 1.00 97.44 88 CYS A O 1
ATOM 609 N N . ASP A 1 89 ? -17.349 -8.469 21.404 1.00 96.69 89 ASP A N 1
ATOM 610 C CA . ASP A 1 89 ? -18.313 -8.190 20.349 1.00 96.69 89 ASP A CA 1
ATOM 611 C C . ASP A 1 89 ? -18.557 -6.676 20.201 1.00 96.69 89 ASP A C 1
ATOM 613 O O . ASP A 1 89 ? -17.800 -5.853 20.710 1.00 96.69 89 ASP A O 1
ATOM 617 N N . SER A 1 90 ? -19.539 -6.296 19.386 1.00 96.31 90 SER A N 1
ATOM 618 C CA . SER A 1 90 ? -19.883 -4.899 19.099 1.00 96.31 90 SER A CA 1
ATOM 619 C C . SER A 1 90 ? -21.241 -4.475 19.675 1.00 96.31 90 SER A C 1
ATOM 621 O O . SER A 1 90 ? -21.746 -3.409 19.317 1.00 96.31 90 SER A O 1
ATOM 623 N N . ASP A 1 91 ? -21.888 -5.326 20.471 1.00 95.44 91 ASP A N 1
ATOM 624 C CA . ASP A 1 91 ? -23.212 -5.118 21.052 1.00 95.44 91 ASP A CA 1
ATOM 625 C C . ASP A 1 91 ? -23.103 -4.710 22.523 1.00 95.44 91 ASP A C 1
ATOM 627 O O . ASP A 1 91 ? -23.320 -5.502 23.431 1.00 95.44 91 ASP A O 1
ATOM 631 N N . SER A 1 92 ? -22.922 -3.412 22.767 1.00 93.88 92 SER A N 1
ATOM 632 C CA . SER A 1 92 ? -22.823 -2.873 24.129 1.00 93.88 92 SER A CA 1
ATOM 633 C C . SER A 1 92 ? -24.076 -3.078 25.003 1.00 93.88 92 SER A C 1
ATOM 635 O O . SER A 1 92 ? -24.128 -2.599 26.135 1.00 93.88 92 SER A O 1
ATOM 637 N N . SER A 1 93 ? -25.159 -3.663 24.471 1.00 94.12 93 SER A N 1
ATOM 638 C CA . SER A 1 93 ? -26.351 -4.008 25.253 1.00 94.12 93 SER A CA 1
ATOM 639 C C . SER A 1 93 ? -26.218 -5.334 26.002 1.00 94.12 93 SER A C 1
ATOM 641 O O . SER A 1 93 ? -27.004 -5.575 26.924 1.00 94.12 93 SER A O 1
ATOM 643 N N . ASN A 1 94 ? -25.250 -6.172 25.621 1.00 91.56 94 ASN A N 1
ATOM 644 C CA . ASN A 1 94 ? -24.948 -7.435 26.285 1.00 91.56 94 ASN A CA 1
ATOM 645 C C . ASN A 1 94 ? -23.722 -7.350 27.219 1.00 91.56 94 ASN A C 1
ATOM 647 O O . ASN A 1 94 ? -23.464 -8.327 27.923 1.00 91.56 94 ASN A O 1
ATOM 651 N N . ASP A 1 95 ? -23.034 -6.198 27.248 1.00 94.69 95 ASP A N 1
ATOM 652 C CA . ASP A 1 95 ? -21.893 -5.932 28.124 1.00 94.69 95 ASP A CA 1
ATOM 653 C C . ASP A 1 95 ? -22.249 -6.243 29.577 1.00 94.69 95 ASP A C 1
ATOM 655 O O . ASP A 1 95 ? -23.256 -5.759 30.121 1.00 94.69 95 ASP A O 1
ATOM 659 N N . CYS A 1 96 ? -21.395 -7.016 30.237 1.00 92.25 96 CYS A N 1
ATOM 660 C CA . CYS A 1 96 ? -21.639 -7.352 31.626 1.00 92.25 96 CYS A CA 1
ATOM 661 C C . CYS A 1 96 ? -21.522 -6.131 32.551 1.00 92.25 96 CYS A C 1
ATOM 663 O O . CYS A 1 96 ? -20.707 -5.218 32.356 1.00 92.25 96 CYS A O 1
ATOM 665 N N . VAL A 1 97 ? -22.341 -6.117 33.602 1.00 91.94 97 VAL A N 1
ATOM 666 C CA . VAL A 1 97 ? -22.427 -4.992 34.539 1.00 91.94 97 VAL A CA 1
ATOM 667 C C . VAL A 1 97 ? -21.843 -5.375 35.887 1.00 91.94 97 VAL A C 1
ATOM 669 O O . VAL A 1 97 ? -21.884 -6.528 36.307 1.00 91.94 97 VAL A O 1
ATOM 672 N N . GLN A 1 98 ? -21.287 -4.390 36.589 1.00 93.12 98 GLN A N 1
ATOM 673 C CA . GLN A 1 98 ? -20.760 -4.617 37.926 1.00 93.12 98 GLN A CA 1
ATOM 674 C C . GLN A 1 98 ? -21.900 -4.666 38.949 1.00 93.12 98 GLN A C 1
ATOM 676 O O . GLN A 1 98 ? -22.727 -3.749 39.020 1.00 93.12 98 GLN A O 1
ATOM 681 N N . ASP A 1 99 ? -21.927 -5.709 39.772 1.00 89.94 99 ASP A N 1
ATOM 682 C CA . ASP A 1 99 ? -22.879 -5.840 40.868 1.00 89.94 99 ASP A CA 1
ATOM 683 C C . ASP A 1 99 ? -22.443 -5.065 42.134 1.00 89.94 99 ASP A C 1
ATOM 685 O O . ASP A 1 99 ? -21.384 -4.436 42.204 1.00 89.94 99 ASP A O 1
ATOM 689 N N . CYS A 1 100 ? -23.265 -5.101 43.190 1.00 93.75 100 CYS A N 1
ATOM 690 C CA . CYS A 1 100 ? -22.953 -4.416 44.452 1.00 93.75 100 CYS A CA 1
ATOM 691 C C . CYS A 1 100 ? -21.808 -5.063 45.259 1.00 93.75 100 CYS A C 1
ATOM 693 O O . CYS A 1 100 ? -21.380 -4.482 46.261 1.00 93.75 100 CYS A O 1
ATOM 695 N N . ALA A 1 101 ? -21.338 -6.250 44.867 1.00 93.88 101 ALA A N 1
ATOM 696 C CA . ALA A 1 101 ? -20.186 -6.937 45.443 1.00 93.88 101 ALA A CA 1
ATOM 697 C C . ALA A 1 101 ? -18.877 -6.633 44.685 1.00 93.88 101 ALA A C 1
ATOM 699 O O . ALA A 1 101 ? -17.806 -7.030 45.149 1.00 93.88 101 ALA A O 1
ATOM 700 N N . ASN A 1 102 ? -18.937 -5.827 43.617 1.00 88.88 102 ASN A N 1
ATOM 701 C CA . ASN A 1 102 ? -17.851 -5.551 42.672 1.00 88.88 102 ASN A CA 1
ATOM 702 C C . ASN A 1 102 ? -17.501 -6.743 41.761 1.00 88.88 102 ASN A C 1
ATOM 704 O O . ASN A 1 102 ? -16.390 -6.786 41.227 1.00 88.88 102 ASN A O 1
ATOM 708 N N . GLU A 1 103 ? -18.424 -7.685 41.573 1.00 91.19 103 GLU A N 1
ATOM 709 C CA . GLU A 1 103 ? -18.300 -8.796 40.625 1.00 91.19 103 GLU A CA 1
ATOM 710 C C . GLU A 1 103 ? -18.912 -8.398 39.268 1.00 91.19 103 GLU A C 1
ATOM 712 O O . GLU A 1 103 ? -19.922 -7.697 39.218 1.00 91.19 103 GLU A O 1
ATOM 717 N N . TRP A 1 104 ? -18.273 -8.804 38.166 1.00 89.94 104 TRP A N 1
ATOM 718 C CA . TRP A 1 104 ? -18.745 -8.569 36.796 1.00 89.94 104 TRP A CA 1
ATOM 719 C C . TRP A 1 104 ? -19.488 -9.809 36.292 1.00 89.94 104 TRP A C 1
ATOM 721 O O . TRP A 1 104 ? -18.940 -10.913 36.383 1.00 89.94 104 TRP A O 1
ATOM 731 N N . GLY A 1 105 ? -20.706 -9.640 35.773 1.00 80.81 105 GLY A N 1
ATOM 732 C CA . GLY A 1 105 ? -21.517 -10.740 35.243 1.00 80.81 105 GLY A CA 1
ATOM 733 C C . GLY A 1 105 ? -22.805 -10.308 34.565 1.00 80.81 105 GLY A C 1
ATOM 734 O O . GLY A 1 105 ? -23.102 -9.091 34.542 1.00 80.81 105 GLY A O 1
#

Secondary structure (DSSP, 8-state):
---STTSS-TT-SSS-B-TTS-BT----B-TTS-BT-TTTTB-TTS-BT---EE-TTS-EES-TTT---B-TTS-BT---EE-TT--EES-TTS---B-TTS-B-